Protein AF-U2YTE1-F1 (afdb_monomer_lite)

pLDDT: mean 80.62, std 23.29, range [33.66, 98.5]

Secondary structure (DSSP, 8-state):
--EEEEEEEEEETTEEEEEEEEEE-SSS-EEEEEEE-SSS--B--EETTEEPTTB-SSEEEEEEPTT-EEEEEEEESSPP-SS-EEEEEEE----------------------PPPPP--------------

Organism: NCBI:txid1261545

Foldseek 3Di:
DQKDKDKWWDDDPQKIKIKMKIFGAAQAKKKWWKFFPFPFFKAADDDVNHHDPQDDRGGGIDIAGGRGMDIGIIIGNGDIDNDGMDTPDMDRPPPDPPPPPDPPPPPDPPDPPDPPPPPPPPDDDDDDDDDD

Structure (mmCIF, N/CA/C/O backbone):
data_AF-U2YTE1-F1
#
_entry.id   AF-U2YTE1-F1
#
loop_
_atom_site.group_PDB
_atom_site.id
_atom_site.type_symbol
_atom_site.label_atom_id
_atom_site.label_alt_id
_atom_site.label_comp_id
_atom_site.label_asym_id
_atom_site.label_entity_id
_atom_site.label_seq_id
_atom_site.pdbx_PDB_ins_code
_atom_site.Cartn_x
_atom_site.Cartn_y
_atom_site.Cartn_z
_atom_site.occupancy
_atom_site.B_iso_or_equiv
_atom_site.auth_seq_id
_atom_site.auth_comp_id
_atom_site.auth_asym_id
_atom_site.auth_atom_id
_atom_site.pdbx_PDB_model_num
ATOM 1 N N . MET A 1 1 ? 19.351 5.700 0.426 1.00 61.56 1 MET A N 1
ATOM 2 C CA . MET A 1 1 ? 18.380 4.760 -0.180 1.00 61.56 1 MET A CA 1
ATOM 3 C C . MET A 1 1 ? 17.554 5.545 -1.182 1.00 61.56 1 MET A C 1
ATOM 5 O O . MET A 1 1 ? 17.097 6.615 -0.828 1.00 61.56 1 MET A O 1
ATOM 9 N N . SER A 1 2 ? 17.421 5.078 -2.424 1.00 87.56 2 SER A N 1
ATOM 10 C CA . SER A 1 2 ? 16.745 5.802 -3.518 1.00 87.56 2 SER A CA 1
ATOM 11 C C . SER A 1 2 ? 15.237 5.517 -3.595 1.00 87.56 2 SER A C 1
ATOM 13 O O . SER A 1 2 ? 14.662 5.599 -4.677 1.00 87.56 2 SER A O 1
ATOM 15 N N . ILE A 1 3 ? 14.631 5.065 -2.494 1.00 96.69 3 ILE A N 1
ATOM 16 C CA . ILE A 1 3 ? 13.196 4.789 -2.401 1.00 96.69 3 ILE A CA 1
ATOM 17 C C . ILE A 1 3 ? 12.586 5.815 -1.457 1.00 96.69 3 ILE A C 1
ATOM 19 O O . ILE A 1 3 ? 13.082 5.975 -0.342 1.00 96.69 3 ILE A O 1
ATOM 23 N N . SER A 1 4 ? 11.515 6.466 -1.894 1.00 96.50 4 SER A N 1
ATOM 24 C CA . SER A 1 4 ? 10.691 7.347 -1.065 1.00 96.50 4 SER A CA 1
ATOM 25 C C . SER A 1 4 ? 9.242 6.871 -1.072 1.00 96.50 4 SER A C 1
ATOM 27 O O . SER A 1 4 ? 8.795 6.218 -2.019 1.00 96.50 4 SER A O 1
ATOM 29 N N . ILE A 1 5 ? 8.518 7.166 0.006 1.00 97.81 5 ILE A N 1
ATOM 30 C CA . ILE A 1 5 ? 7.102 6.843 0.157 1.00 97.81 5 ILE A CA 1
ATOM 31 C C . ILE A 1 5 ? 6.341 8.098 0.571 1.00 97.81 5 ILE A C 1
ATOM 33 O O . ILE A 1 5 ? 6.768 8.841 1.448 1.00 97.81 5 ILE A O 1
ATOM 37 N N . GLU A 1 6 ? 5.219 8.326 -0.090 1.00 98.25 6 GLU A N 1
ATOM 38 C CA . GLU A 1 6 ? 4.218 9.318 0.279 1.00 98.25 6 GLU A CA 1
ATOM 39 C C . GLU A 1 6 ? 2.940 8.555 0.604 1.00 98.25 6 GLU A C 1
ATOM 41 O O . GLU A 1 6 ? 2.563 7.660 -0.153 1.00 98.25 6 GLU A O 1
ATOM 46 N N . SER A 1 7 ? 2.291 8.851 1.727 1.00 98.31 7 SER A N 1
ATOM 47 C CA . SER A 1 7 ? 1.121 8.084 2.154 1.00 98.31 7 SER A CA 1
ATOM 48 C C . SER A 1 7 ? 0.096 8.936 2.882 1.00 98.31 7 SER A C 1
ATOM 50 O O . SER A 1 7 ? 0.415 10.000 3.407 1.00 98.31 7 SER A O 1
ATOM 52 N N . ALA A 1 8 ? -1.142 8.455 2.887 1.00 98.25 8 ALA A N 1
ATOM 53 C CA . ALA A 1 8 ? -2.256 9.059 3.592 1.00 98.25 8 ALA A CA 1
ATOM 54 C C . ALA A 1 8 ? -3.215 7.973 4.083 1.00 98.25 8 ALA A C 1
ATOM 56 O O . ALA A 1 8 ? -3.337 6.907 3.471 1.00 98.25 8 ALA A O 1
ATOM 57 N N . ALA A 1 9 ? -3.915 8.273 5.174 1.00 98.31 9 ALA A N 1
ATOM 58 C CA . ALA A 1 9 ? -4.943 7.425 5.754 1.00 98.31 9 ALA A CA 1
ATOM 59 C C . ALA A 1 9 ? -6.251 8.200 5.905 1.00 98.31 9 ALA A C 1
ATOM 61 O O . ALA A 1 9 ? -6.259 9.380 6.253 1.00 98.31 9 ALA A O 1
ATOM 62 N N . THR A 1 10 ? -7.379 7.543 5.659 1.00 98.44 10 THR A N 1
ATOM 63 C CA . THR A 1 10 ? -8.706 8.139 5.843 1.00 98.44 10 THR A CA 1
ATOM 64 C C . THR A 1 10 ? -9.669 7.104 6.404 1.00 98.44 10 THR A C 1
ATOM 66 O O . THR A 1 10 ? -9.799 6.007 5.862 1.00 98.44 10 THR A O 1
ATOM 69 N N . ALA A 1 11 ? -10.365 7.453 7.485 1.00 97.56 11 ALA A N 1
ATOM 70 C CA . ALA A 1 11 ? -11.405 6.603 8.054 1.00 97.56 11 ALA A CA 1
ATOM 71 C C . ALA A 1 11 ? -12.668 6.619 7.177 1.00 97.56 11 ALA A C 1
ATOM 73 O O . ALA A 1 11 ? -13.146 7.680 6.769 1.00 97.56 11 ALA A O 1
ATOM 74 N N . ARG A 1 12 ? -13.237 5.441 6.914 1.00 96.50 12 ARG A N 1
ATOM 75 C CA . ARG A 1 12 ? -14.476 5.257 6.155 1.00 96.50 12 ARG A CA 1
ATOM 76 C C . ARG A 1 12 ? -15.222 4.022 6.655 1.00 96.50 12 ARG A C 1
ATOM 78 O O . ARG A 1 12 ? -14.667 2.934 6.652 1.00 96.50 12 ARG A O 1
ATOM 85 N N . ASP A 1 13 ? -16.478 4.187 7.070 1.00 93.06 13 ASP A N 1
ATOM 86 C CA . ASP A 1 13 ? -17.391 3.084 7.429 1.00 93.06 13 ASP A CA 1
ATOM 87 C C . ASP A 1 13 ? -16.782 2.036 8.390 1.00 93.06 13 ASP A C 1
ATOM 89 O O . ASP A 1 13 ? -16.968 0.832 8.231 1.00 93.06 13 ASP A O 1
ATOM 93 N N . GLY A 1 14 ? -16.024 2.494 9.394 1.00 91.62 14 GLY A N 1
ATOM 94 C CA . GLY A 1 14 ? -15.411 1.620 10.404 1.00 91.62 14 GLY A CA 1
ATOM 95 C C . GLY A 1 14 ? -14.132 0.898 9.960 1.00 91.62 14 GLY A C 1
ATOM 96 O O . GLY A 1 14 ? -13.646 0.032 10.683 1.00 91.62 14 GLY A O 1
ATOM 97 N N . VAL A 1 15 ? -13.569 1.249 8.801 1.00 96.12 15 VAL A N 1
ATOM 98 C CA . VAL A 1 15 ? -12.218 0.852 8.380 1.00 96.12 15 VAL A CA 1
ATOM 99 C C . VAL A 1 15 ? -11.372 2.081 8.068 1.00 96.12 15 VAL A C 1
ATOM 101 O O . VAL A 1 15 ? -11.899 3.157 7.789 1.00 96.12 15 VAL A O 1
ATOM 104 N N . THR A 1 16 ? -10.054 1.922 8.071 1.00 98.19 16 THR A N 1
ATOM 105 C CA . THR A 1 16 ? -9.147 2.937 7.532 1.00 98.19 16 THR A CA 1
ATOM 106 C C . THR A 1 16 ? -8.692 2.515 6.151 1.00 98.19 16 THR A C 1
ATOM 108 O O . THR A 1 16 ? -8.202 1.403 5.970 1.00 98.19 16 THR A O 1
ATOM 111 N N . LEU A 1 17 ? -8.866 3.406 5.179 1.00 98.19 17 LEU A N 1
ATOM 112 C CA . LEU A 1 17 ? -8.304 3.275 3.844 1.00 98.19 17 LEU A CA 1
ATOM 113 C C . LEU A 1 17 ? -6.935 3.944 3.831 1.00 98.19 17 LEU A C 1
ATOM 115 O O . LEU A 1 17 ? -6.814 5.110 4.208 1.00 98.19 17 LEU A O 1
ATOM 119 N N . VAL A 1 18 ? -5.925 3.209 3.386 1.00 98.50 18 VAL A N 1
ATOM 120 C CA . VAL A 1 18 ? -4.557 3.696 3.237 1.00 98.50 18 VAL A CA 1
ATOM 121 C C . VAL A 1 18 ? -4.211 3.742 1.760 1.00 98.50 18 VAL A C 1
ATOM 123 O O . VAL A 1 18 ? -4.429 2.776 1.025 1.00 98.50 18 VAL A O 1
ATOM 126 N N . THR A 1 19 ? -3.645 4.864 1.333 1.00 98.38 19 THR A N 1
ATOM 127 C CA . THR A 1 19 ? -3.065 5.040 0.000 1.00 98.38 19 THR A CA 1
ATOM 128 C C . THR A 1 19 ? -1.597 5.393 0.140 1.00 98.38 19 THR A C 1
ATOM 130 O O . THR A 1 19 ? -1.261 6.267 0.939 1.00 98.38 19 THR A O 1
ATOM 133 N N . ALA A 1 20 ? -0.737 4.760 -0.652 1.00 98.19 20 ALA A N 1
ATOM 134 C CA . ALA A 1 20 ? 0.688 5.054 -0.669 1.00 98.19 20 ALA A CA 1
ATOM 135 C C . ALA A 1 20 ? 1.251 5.074 -2.092 1.00 98.19 20 ALA A C 1
ATOM 137 O O . ALA A 1 20 ? 0.869 4.272 -2.946 1.00 98.19 20 ALA A O 1
ATOM 138 N N . ILE A 1 21 ? 2.191 5.980 -2.332 1.00 98.50 21 ILE A N 1
ATOM 139 C CA . ILE A 1 21 ? 2.941 6.122 -3.575 1.00 98.50 21 ILE A CA 1
ATOM 140 C C . ILE A 1 21 ? 4.415 5.903 -3.255 1.00 98.50 21 ILE A C 1
ATOM 142 O O . ILE A 1 21 ? 5.039 6.708 -2.565 1.00 98.50 21 ILE A O 1
ATOM 146 N N . VAL A 1 22 ? 4.978 4.816 -3.776 1.00 98.19 22 VAL A N 1
ATOM 147 C CA . VAL A 1 22 ? 6.391 4.466 -3.608 1.00 98.19 22 VAL A CA 1
ATOM 148 C C . VAL A 1 22 ? 7.146 4.846 -4.875 1.00 98.19 22 VAL A C 1
ATOM 150 O O . VAL A 1 22 ? 6.817 4.364 -5.961 1.00 98.19 22 VAL A O 1
ATOM 153 N N . ARG A 1 23 ? 8.167 5.695 -4.758 1.00 98.31 23 ARG A N 1
ATOM 154 C CA . ARG A 1 23 ? 8.978 6.176 -5.887 1.00 98.31 23 ARG A CA 1
ATOM 155 C C . ARG A 1 23 ? 10.381 5.586 -5.823 1.00 98.31 23 ARG A C 1
ATOM 157 O O . ARG A 1 23 ? 10.978 5.521 -4.752 1.00 98.31 23 ARG A O 1
ATOM 164 N N . ASN A 1 24 ? 10.909 5.166 -6.972 1.00 97.12 24 ASN A N 1
ATOM 165 C CA . ASN A 1 24 ? 12.281 4.683 -7.108 1.00 97.12 24 ASN A CA 1
ATOM 166 C C . ASN A 1 24 ? 13.114 5.643 -7.958 1.00 97.12 24 ASN A C 1
ATOM 168 O O . ASN A 1 24 ? 12.964 5.716 -9.173 1.00 97.12 24 ASN A O 1
ATOM 172 N N . GLU A 1 25 ? 14.059 6.316 -7.319 1.00 96.31 25 GLU A N 1
ATOM 173 C CA . GLU A 1 25 ? 14.978 7.274 -7.930 1.00 96.31 25 GLU A CA 1
ATOM 174 C C . GLU A 1 25 ? 16.305 6.632 -8.359 1.00 96.31 25 GLU A C 1
ATOM 176 O O . GLU A 1 25 ? 17.299 7.325 -8.558 1.00 96.31 25 GLU A O 1
ATOM 181 N N . SER A 1 26 ? 16.381 5.307 -8.473 1.00 93.88 26 SER A N 1
ATOM 182 C CA . SER A 1 26 ? 17.564 4.642 -9.029 1.00 93.88 26 SER A CA 1
ATOM 183 C C . SER A 1 26 ? 17.358 4.184 -10.466 1.00 93.88 26 SER A C 1
ATOM 185 O O . SER A 1 26 ? 16.234 4.002 -10.934 1.00 93.88 26 SER A O 1
ATOM 187 N N . ASP A 1 27 ? 18.475 3.955 -11.158 1.00 94.19 27 ASP A N 1
ATOM 188 C CA . ASP A 1 27 ? 18.513 3.373 -12.507 1.00 94.19 27 ASP A CA 1
ATOM 189 C C . ASP A 1 27 ? 18.398 1.841 -12.521 1.00 94.19 27 ASP A C 1
ATOM 191 O O . ASP A 1 27 ? 18.550 1.209 -13.567 1.00 94.19 27 ASP A O 1
ATOM 195 N N . ALA A 1 28 ? 18.104 1.238 -11.369 1.00 93.50 28 ALA A N 1
ATOM 196 C CA . ALA A 1 28 ? 17.864 -0.188 -11.214 1.00 93.50 28 ALA A CA 1
ATOM 197 C C . ALA A 1 28 ? 16.481 -0.432 -10.605 1.00 93.50 28 ALA A C 1
ATOM 199 O O . ALA A 1 28 ? 15.978 0.387 -9.832 1.00 93.50 28 ALA A O 1
ATOM 200 N N . ASP A 1 29 ? 15.886 -1.574 -10.933 1.00 95.56 29 ASP A N 1
ATOM 201 C CA . ASP A 1 29 ? 14.690 -2.052 -10.245 1.00 95.56 29 ASP A CA 1
ATOM 202 C C . ASP A 1 29 ? 14.996 -2.252 -8.756 1.00 95.56 29 ASP A C 1
ATOM 204 O O . ASP A 1 29 ? 16.139 -2.515 -8.368 1.00 95.56 29 ASP A O 1
ATOM 208 N N . ARG A 1 30 ? 13.982 -2.113 -7.904 1.00 95.38 30 ARG A N 1
ATOM 209 C CA . ARG A 1 30 ? 14.119 -2.266 -6.452 1.00 95.38 30 ARG A CA 1
ATOM 210 C C . ARG A 1 30 ? 13.002 -3.126 -5.908 1.00 95.38 30 ARG A C 1
ATOM 212 O O . ARG A 1 30 ? 11.835 -2.835 -6.148 1.00 95.38 30 ARG A O 1
ATOM 219 N N . ARG A 1 31 ? 13.362 -4.167 -5.160 1.00 97.00 31 ARG A N 1
ATOM 220 C CA . ARG A 1 31 ? 12.401 -4.931 -4.369 1.00 97.00 31 ARG A CA 1
ATOM 221 C C . ARG A 1 31 ? 12.188 -4.197 -3.054 1.00 97.00 31 ARG A C 1
ATOM 223 O O . ARG A 1 31 ? 13.155 -3.722 -2.458 1.00 97.00 31 ARG A O 1
ATOM 230 N N . VAL A 1 32 ? 10.936 -4.069 -2.646 1.00 96.94 32 VAL A N 1
ATOM 231 C CA . VAL A 1 32 ? 10.537 -3.317 -1.459 1.00 96.94 32 VAL A CA 1
ATOM 232 C C . VAL A 1 32 ? 9.561 -4.134 -0.633 1.00 96.94 32 VAL A C 1
ATOM 234 O O . VAL A 1 32 ? 8.730 -4.861 -1.184 1.00 96.94 32 VAL A O 1
ATOM 237 N N . ARG A 1 33 ? 9.637 -3.948 0.681 1.00 97.88 33 ARG A N 1
ATOM 238 C CA . ARG A 1 33 ? 8.597 -4.338 1.624 1.00 97.88 33 ARG A CA 1
ATOM 239 C C . ARG A 1 33 ? 8.015 -3.094 2.260 1.00 97.88 33 ARG A C 1
ATOM 241 O O . ARG A 1 33 ? 8.754 -2.290 2.827 1.00 97.88 33 ARG A O 1
ATOM 248 N N . ILE A 1 34 ? 6.703 -2.965 2.155 1.00 98.25 34 ILE A N 1
ATOM 249 C CA . ILE A 1 34 ? 5.919 -1.926 2.804 1.00 98.25 34 ILE A CA 1
ATOM 250 C C . ILE A 1 34 ? 5.149 -2.583 3.943 1.00 98.25 34 ILE A C 1
ATOM 252 O O . ILE A 1 34 ? 4.410 -3.537 3.705 1.00 98.25 34 ILE A O 1
ATOM 256 N N . GLU A 1 35 ? 5.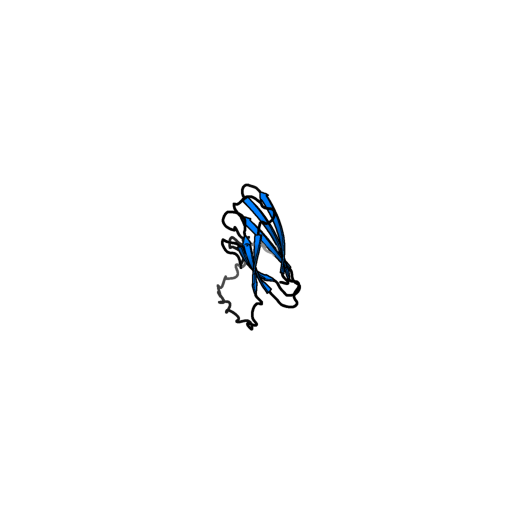343 -2.086 5.159 1.00 98.25 35 GLU A N 1
ATOM 257 C CA . GLU A 1 35 ? 4.632 -2.544 6.355 1.00 98.25 35 GLU A CA 1
ATOM 258 C C . GLU A 1 35 ? 3.565 -1.533 6.749 1.00 98.25 35 GLU A C 1
ATOM 260 O O . GLU A 1 35 ? 3.772 -0.320 6.652 1.00 98.25 35 GLU A O 1
ATOM 265 N N . ASN A 1 36 ? 2.416 -2.054 7.164 1.00 97.94 36 ASN A N 1
ATOM 266 C CA . ASN A 1 36 ? 1.358 -1.274 7.774 1.00 97.94 36 ASN 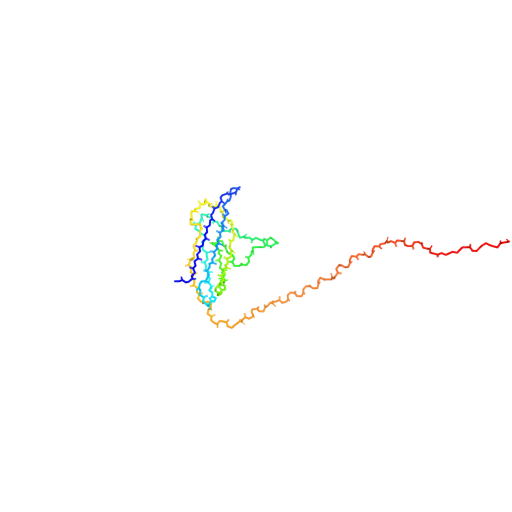A CA 1
ATOM 267 C C . ASN A 1 36 ? 1.702 -0.992 9.244 1.00 97.94 36 ASN A C 1
ATOM 269 O O . ASN A 1 36 ? 2.013 -1.913 9.992 1.00 97.94 36 ASN A O 1
ATOM 273 N N . GLU A 1 37 ? 1.587 0.268 9.657 1.00 98.06 37 GLU A N 1
ATOM 274 C CA . GLU A 1 37 ? 1.818 0.706 11.045 1.00 98.06 37 GLU A CA 1
ATOM 275 C C . GLU A 1 37 ? 0.527 0.821 11.853 1.00 98.06 37 GLU A C 1
ATOM 277 O O . GLU A 1 37 ? 0.554 1.039 13.061 1.00 98.06 37 GLU A O 1
ATOM 282 N N . LEU A 1 38 ? -0.622 0.734 11.183 1.00 97.25 38 LEU A N 1
ATOM 283 C CA . LEU A 1 38 ? -1.915 0.840 11.839 1.00 97.25 38 LEU A CA 1
ATOM 284 C C . LEU A 1 38 ? -2.288 -0.477 12.511 1.00 97.25 38 LEU A C 1
ATOM 286 O O . LEU A 1 38 ? -1.990 -1.553 11.996 1.00 97.25 38 LEU A O 1
ATOM 290 N N . ASP A 1 39 ? -3.038 -0.400 13.604 1.00 94.56 39 ASP A N 1
ATOM 291 C CA . ASP A 1 39 ? -3.503 -1.603 14.283 1.00 94.56 39 ASP A CA 1
ATOM 292 C C . ASP A 1 39 ? -4.365 -2.501 13.375 1.00 94.56 39 ASP A C 1
ATOM 294 O O . ASP A 1 39 ? -5.197 -2.055 12.577 1.00 94.56 39 ASP A O 1
ATOM 298 N N . GLY A 1 40 ? -4.212 -3.810 13.550 1.00 93.06 40 GLY A N 1
ATOM 299 C CA . GLY A 1 40 ? -5.014 -4.819 12.868 1.00 93.06 40 GLY A CA 1
ATOM 300 C C . GLY A 1 40 ? -4.516 -5.205 11.475 1.00 93.06 40 GLY A C 1
ATOM 301 O O . GLY A 1 40 ? -3.578 -4.646 10.919 1.00 93.06 40 GLY A O 1
ATOM 302 N N . VAL A 1 41 ? -5.171 -6.220 10.914 1.00 94.81 41 VAL A N 1
ATOM 303 C CA . VAL A 1 41 ? -4.705 -6.882 9.691 1.00 94.81 41 VAL A CA 1
ATOM 304 C C . VAL A 1 41 ? -4.966 -6.058 8.434 1.00 94.81 41 VAL A C 1
ATOM 306 O O . VAL A 1 41 ? -6.018 -5.417 8.285 1.00 94.81 41 VAL A O 1
ATOM 309 N N . VAL A 1 42 ? -4.034 -6.157 7.491 1.00 97.56 42 VAL A N 1
ATOM 310 C CA . VAL A 1 42 ? -4.179 -5.619 6.143 1.00 97.56 42 VAL A CA 1
ATOM 311 C C . VAL A 1 42 ? -5.256 -6.390 5.385 1.00 97.56 42 VAL A C 1
ATOM 313 O O . VAL A 1 42 ? -5.315 -7.620 5.357 1.00 97.56 42 VAL A O 1
ATOM 316 N N . ARG A 1 43 ? -6.143 -5.634 4.744 1.00 96.88 43 ARG A N 1
ATOM 317 C CA . ARG A 1 43 ? -7.183 -6.117 3.841 1.00 96.88 43 ARG A CA 1
ATOM 318 C C . ARG A 1 43 ? -6.805 -5.658 2.437 1.00 96.88 43 ARG A C 1
ATOM 320 O O . ARG A 1 43 ? -7.081 -4.508 2.080 1.00 96.88 43 ARG A O 1
ATOM 327 N N . PRO A 1 44 ? -6.174 -6.534 1.645 1.00 96.25 44 PRO A N 1
ATOM 328 C CA . PRO A 1 44 ? -5.676 -6.155 0.338 1.00 96.25 44 PRO A CA 1
ATOM 329 C C . PRO A 1 44 ? -6.811 -5.916 -0.661 1.00 96.25 44 PRO A C 1
ATOM 331 O O . PRO A 1 44 ? -7.928 -6.432 -0.478 1.00 96.25 44 PRO A O 1
ATOM 334 N N . PRO A 1 45 ? -6.528 -5.167 -1.740 1.00 94.69 45 PRO A N 1
ATOM 335 C CA . PRO A 1 45 ? -7.443 -5.055 -2.860 1.00 94.69 45 PRO A CA 1
ATOM 336 C C . PRO A 1 45 ? -7.699 -6.447 -3.440 1.00 94.69 45 PRO A C 1
ATOM 338 O O . PRO A 1 45 ? -6.818 -7.312 -3.449 1.00 94.69 45 PRO A O 1
ATOM 341 N N . ARG A 1 46 ? -8.932 -6.672 -3.896 1.00 95.06 46 ARG A N 1
ATOM 342 C CA . ARG A 1 46 ? -9.359 -7.957 -4.447 1.00 95.06 46 ARG A CA 1
ATOM 343 C C . ARG A 1 46 ? -9.718 -7.821 -5.913 1.00 95.06 46 ARG A C 1
ATOM 345 O O . ARG A 1 46 ? -10.446 -6.904 -6.283 1.00 95.06 46 ARG A O 1
ATOM 352 N N . LEU A 1 47 ? -9.252 -8.773 -6.707 1.00 87.38 47 LEU A N 1
ATOM 353 C CA . LEU A 1 47 ? -9.661 -8.974 -8.088 1.00 87.38 47 LEU A CA 1
ATOM 354 C C . LEU A 1 47 ? -10.402 -10.309 -8.147 1.00 87.38 47 LEU A C 1
ATOM 356 O O . LEU A 1 47 ? -9.856 -11.334 -7.745 1.00 87.38 47 LEU A O 1
ATOM 360 N N . ASP A 1 48 ? -11.674 -10.277 -8.545 1.00 91.06 48 ASP A N 1
ATOM 361 C CA . ASP A 1 48 ? -12.558 -11.453 -8.563 1.00 91.06 48 ASP A CA 1
ATOM 362 C C . ASP A 1 48 ? -12.613 -12.205 -7.214 1.00 91.06 48 ASP A C 1
ATOM 364 O O . ASP A 1 48 ? -12.661 -13.431 -7.144 1.00 91.06 48 ASP A O 1
ATOM 368 N N . GLY A 1 49 ? -12.575 -11.450 -6.109 1.00 91.75 49 GLY A N 1
ATOM 369 C CA . GLY A 1 49 ? -12.611 -11.979 -4.740 1.00 91.75 49 GLY A CA 1
ATOM 370 C C . GLY A 1 49 ? -11.267 -12.483 -4.200 1.00 91.75 49 GLY A C 1
ATOM 371 O O . GLY A 1 49 ? -11.148 -12.706 -2.994 1.00 91.75 49 GLY A O 1
ATOM 372 N N . VAL A 1 50 ? -10.240 -12.595 -5.045 1.00 91.06 50 VAL A N 1
ATOM 373 C CA . VAL A 1 50 ? -8.892 -13.031 -4.662 1.00 91.06 50 VAL A CA 1
ATOM 374 C C . VAL A 1 50 ? -8.039 -11.818 -4.309 1.00 91.06 50 VAL A C 1
ATOM 376 O O . VAL A 1 50 ? -8.086 -10.803 -5.003 1.00 91.06 50 VAL A O 1
ATOM 379 N N . ALA A 1 51 ? -7.272 -11.901 -3.219 1.00 91.62 51 ALA A N 1
ATOM 380 C CA . ALA A 1 51 ? -6.307 -10.862 -2.867 1.00 91.62 51 ALA A CA 1
ATOM 381 C C . ALA A 1 51 ? -5.303 -10.664 -4.011 1.00 91.62 51 ALA A C 1
ATOM 383 O O . ALA A 1 51 ? -4.802 -11.640 -4.566 1.00 91.62 51 ALA A O 1
ATOM 384 N N . ALA A 1 52 ? -5.022 -9.409 -4.358 1.00 92.75 52 ALA A N 1
ATOM 385 C CA . ALA A 1 52 ? -3.998 -9.099 -5.345 1.00 92.75 52 ALA A CA 1
ATOM 386 C C . ALA A 1 52 ? -2.629 -9.665 -4.921 1.00 92.75 52 ALA A C 1
ATOM 388 O O . ALA A 1 52 ? -2.334 -9.790 -3.730 1.00 92.75 52 ALA A O 1
ATOM 389 N N . ASP A 1 53 ? -1.784 -9.979 -5.903 1.00 94.38 53 ASP A N 1
ATOM 390 C CA . ASP A 1 53 ? -0.443 -10.508 -5.654 1.00 94.38 53 ASP A CA 1
ATOM 391 C C . ASP A 1 53 ? 0.423 -9.523 -4.848 1.00 94.38 53 ASP A C 1
ATOM 393 O O . ASP A 1 53 ? 0.309 -8.303 -4.987 1.00 94.38 53 ASP A O 1
ATOM 397 N N . GLY A 1 54 ? 1.328 -10.072 -4.034 1.00 96.38 54 GLY A N 1
ATOM 398 C CA . GLY A 1 54 ? 2.284 -9.302 -3.233 1.00 96.38 54 GLY A CA 1
ATOM 399 C C . GLY A 1 54 ? 1.766 -8.866 -1.864 1.00 96.38 54 GLY A C 1
ATOM 400 O O . GLY A 1 54 ? 2.525 -8.286 -1.101 1.00 96.38 54 GLY A O 1
ATOM 401 N N . TRP A 1 55 ? 0.512 -9.153 -1.520 1.00 97.62 55 TRP A N 1
ATOM 402 C CA . TRP A 1 55 ? -0.053 -8.798 -0.220 1.00 97.62 55 TRP A CA 1
ATOM 403 C C . TRP A 1 55 ? -0.022 -9.954 0.779 1.00 97.62 55 TRP A C 1
ATOM 405 O O . TRP A 1 55 ? -0.298 -11.103 0.431 1.00 97.62 55 TRP A O 1
ATOM 415 N N . ASP A 1 56 ? 0.225 -9.622 2.040 1.00 95.81 56 ASP A N 1
ATOM 416 C CA . ASP A 1 56 ? 0.009 -10.491 3.195 1.00 95.81 56 ASP A CA 1
ATOM 417 C C . ASP A 1 56 ? -0.746 -9.727 4.299 1.00 95.81 56 ASP A C 1
ATOM 419 O O . ASP A 1 56 ? -1.336 -8.673 4.051 1.00 95.81 56 ASP A O 1
ATOM 423 N N . VAL A 1 57 ? -0.799 -10.294 5.506 1.00 96.12 57 VAL A N 1
ATOM 424 C CA . VAL A 1 57 ? -1.546 -9.721 6.636 1.00 96.12 57 VAL A CA 1
ATOM 425 C C . VAL A 1 57 ? -0.909 -8.460 7.219 1.00 96.12 57 VAL A C 1
ATOM 427 O O . VAL A 1 57 ? -1.623 -7.685 7.855 1.00 96.12 57 VAL A O 1
ATOM 430 N N . ASP A 1 58 ? 0.381 -8.232 6.968 1.00 96.81 58 ASP A N 1
ATOM 431 C CA . ASP A 1 58 ? 1.159 -7.137 7.554 1.00 96.81 58 ASP A CA 1
ATOM 432 C C . ASP A 1 58 ? 1.468 -6.032 6.529 1.00 96.81 58 ASP A C 1
ATOM 434 O O . ASP A 1 58 ? 1.868 -4.927 6.899 1.00 96.81 58 ASP A O 1
ATOM 438 N N . GLY A 1 59 ? 1.290 -6.293 5.229 1.00 97.44 59 GLY A N 1
ATOM 439 C CA . GLY A 1 59 ? 1.577 -5.298 4.202 1.00 97.44 59 GLY A CA 1
ATOM 440 C C . GLY A 1 59 ? 1.741 -5.843 2.791 1.00 97.44 59 GLY A C 1
ATOM 441 O O . GLY A 1 59 ? 1.077 -6.794 2.374 1.00 9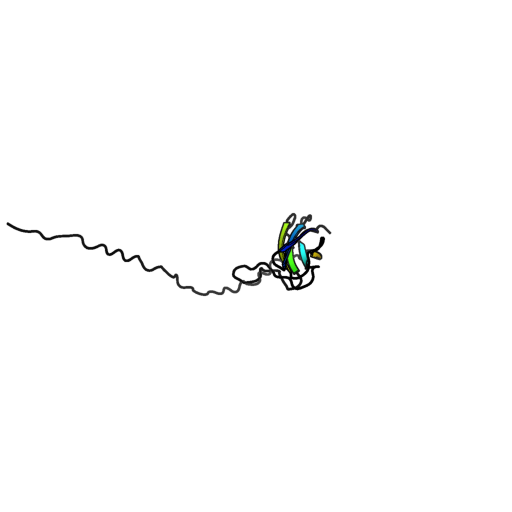7.44 59 GLY A O 1
ATOM 442 N N . PHE A 1 60 ? 2.616 -5.180 2.038 1.00 98.38 60 PHE A N 1
ATOM 443 C CA . PHE A 1 60 ? 2.864 -5.450 0.627 1.00 98.38 60 PHE A CA 1
ATOM 444 C C . PHE A 1 60 ? 4.348 -5.680 0.352 1.00 98.38 60 PHE A C 1
ATOM 446 O O . PHE A 1 60 ? 5.215 -4.954 0.834 1.00 98.38 60 PHE A O 1
ATOM 453 N N . GLU A 1 61 ? 4.647 -6.648 -0.501 1.00 98.06 61 GLU A N 1
ATOM 454 C CA . GLU A 1 61 ? 5.963 -6.882 -1.065 1.00 98.06 61 GLU A CA 1
ATOM 455 C C . GLU A 1 61 ? 5.907 -6.894 -2.597 1.00 98.06 61 GLU A C 1
ATOM 457 O O . GLU A 1 61 ? 5.072 -7.558 -3.213 1.00 98.06 61 GLU A O 1
ATOM 462 N N . GLY A 1 62 ? 6.831 -6.177 -3.236 1.00 96.69 62 GLY A N 1
ATOM 463 C CA . GLY A 1 62 ? 6.865 -6.103 -4.691 1.00 96.69 62 GLY A CA 1
ATOM 464 C C . GLY A 1 62 ? 8.106 -5.424 -5.242 1.00 96.69 62 GLY A C 1
ATOM 465 O O . GLY A 1 62 ? 9.082 -5.182 -4.533 1.00 96.69 62 GLY A O 1
ATOM 466 N N . VAL A 1 63 ? 8.075 -5.135 -6.543 1.00 97.25 63 VAL A N 1
ATOM 467 C CA . VAL A 1 63 ? 9.178 -4.490 -7.261 1.00 97.25 63 VAL A CA 1
ATOM 468 C C . VAL A 1 63 ? 8.723 -3.143 -7.804 1.00 97.25 63 VAL A C 1
ATOM 470 O O . VAL A 1 63 ? 7.724 -3.057 -8.513 1.00 97.25 63 VAL A O 1
ATOM 473 N N . VAL A 1 64 ? 9.497 -2.102 -7.514 1.00 97.19 64 VAL A N 1
ATOM 474 C CA . VAL A 1 64 ? 9.376 -0.785 -8.139 1.00 97.19 64 VAL A CA 1
ATOM 475 C C . VAL A 1 64 ? 10.419 -0.702 -9.247 1.00 97.19 64 VAL A C 1
ATOM 477 O O . VAL A 1 64 ? 11.624 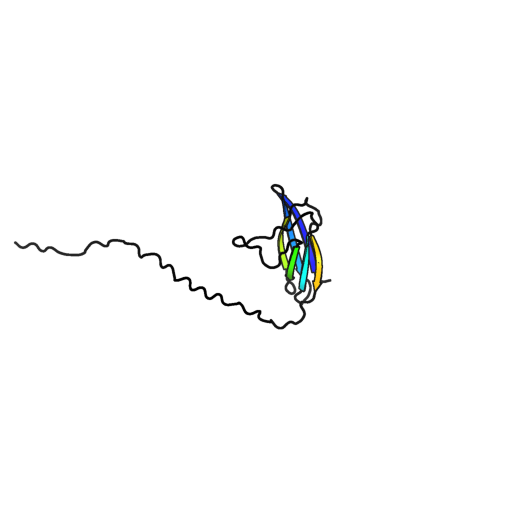-0.787 -8.990 1.00 97.19 64 VAL A O 1
ATOM 480 N N . ALA A 1 65 ? 9.961 -0.557 -10.489 1.00 96.62 65 ALA A N 1
ATOM 481 C CA . ALA A 1 65 ? 10.843 -0.456 -11.649 1.00 96.62 65 ALA A CA 1
ATOM 482 C C . ALA A 1 65 ? 11.831 0.717 -11.514 1.00 96.62 65 ALA A C 1
ATOM 484 O O . ALA A 1 65 ? 11.567 1.685 -10.790 1.00 96.62 65 ALA A O 1
ATOM 485 N N . LYS A 1 66 ? 12.968 0.649 -12.216 1.00 96.25 66 LYS A N 1
ATOM 486 C CA . LYS A 1 66 ? 13.915 1.771 -12.317 1.00 96.25 66 LYS A CA 1
ATOM 487 C C . LYS A 1 66 ? 13.200 3.060 -12.726 1.00 96.25 66 LYS A C 1
ATOM 489 O O . LYS A 1 66 ? 12.368 3.036 -13.635 1.00 96.25 66 LYS A O 1
ATOM 494 N N . ARG A 1 67 ? 13.526 4.178 -12.070 1.00 96.62 67 ARG A N 1
ATOM 495 C CA . ARG A 1 67 ? 12.877 5.488 -12.300 1.00 96.62 67 ARG A CA 1
ATOM 496 C C . ARG A 1 67 ? 11.338 5.425 -12.268 1.00 96.62 67 ARG A C 1
ATOM 498 O O . ARG A 1 67 ? 10.670 6.243 -12.891 1.00 96.62 67 ARG A O 1
ATOM 505 N N . GLY A 1 68 ? 10.786 4.417 -11.593 1.00 97.06 68 GLY A N 1
ATOM 506 C CA . GLY A 1 68 ? 9.375 4.068 -11.617 1.00 97.06 68 GLY A CA 1
ATOM 507 C C . GLY A 1 68 ? 8.640 4.486 -10.352 1.00 97.06 68 GLY A C 1
ATOM 508 O O . GLY A 1 68 ? 9.217 4.973 -9.377 1.00 97.06 68 GLY A O 1
ATOM 509 N N . THR A 1 69 ? 7.330 4.278 -10.375 1.00 97.94 69 THR A N 1
ATOM 510 C CA . THR A 1 69 ? 6.436 4.526 -9.245 1.00 97.94 69 THR A CA 1
ATOM 511 C C . THR A 1 69 ? 5.477 3.354 -9.100 1.00 97.94 69 THR A C 1
ATOM 513 O O . THR A 1 69 ? 5.032 2.790 -10.100 1.00 97.94 69 THR A O 1
ATOM 516 N N . LEU A 1 70 ? 5.168 2.991 -7.859 1.00 97.56 70 LEU A N 1
ATOM 517 C CA . LEU A 1 70 ? 4.192 1.970 -7.508 1.00 97.56 70 LEU A CA 1
ATOM 518 C C . LEU A 1 70 ? 3.128 2.587 -6.600 1.00 97.56 70 LEU A C 1
ATOM 520 O O . LEU A 1 70 ? 3.456 3.136 -5.549 1.00 97.56 70 LEU A O 1
ATOM 524 N N . ALA A 1 71 ? 1.867 2.490 -7.012 1.00 97.88 71 ALA A N 1
ATOM 525 C CA . ALA A 1 71 ? 0.728 2.909 -6.207 1.00 97.88 71 ALA A CA 1
ATOM 526 C C . ALA A 1 71 ? 0.157 1.713 -5.441 1.00 97.88 71 ALA A C 1
ATOM 528 O O . ALA A 1 71 ? -0.059 0.646 -6.017 1.00 97.88 71 ALA A O 1
ATOM 529 N N . LEU A 1 72 ? -0.103 1.912 -4.153 1.00 97.88 72 LEU A N 1
ATOM 530 C CA . LEU A 1 72 ? -0.684 0.930 -3.250 1.00 97.88 72 LEU A CA 1
ATOM 531 C C . LEU A 1 72 ? -1.948 1.511 -2.619 1.00 97.88 72 LEU A C 1
ATOM 533 O O . LEU A 1 72 ? -1.987 2.681 -2.238 1.00 97.88 72 LEU A O 1
ATOM 537 N N . GLY A 1 73 ? -2.972 0.674 -2.492 1.00 97.75 73 GLY A N 1
ATOM 538 C CA . GLY A 1 73 ? -4.211 1.005 -1.803 1.00 97.75 73 GLY A CA 1
ATOM 539 C C . GLY A 1 73 ? -4.721 -0.220 -1.064 1.00 97.75 73 GLY A C 1
ATOM 540 O O . GLY A 1 73 ? -4.823 -1.289 -1.663 1.00 97.75 73 GLY A O 1
ATOM 541 N N . TYR A 1 74 ? -5.010 -0.078 0.224 1.00 97.88 74 TYR A N 1
ATOM 542 C CA . TYR A 1 74 ? -5.508 -1.166 1.065 1.00 97.88 74 TYR A CA 1
ATOM 543 C C . TYR A 1 74 ? -6.360 -0.628 2.212 1.00 97.88 74 TYR A C 1
ATOM 545 O O . TYR A 1 74 ? -6.440 0.580 2.429 1.00 97.88 74 TYR A O 1
ATOM 553 N N . ALA A 1 75 ? -7.018 -1.530 2.938 1.00 97.69 75 ALA A N 1
ATOM 554 C CA . ALA A 1 75 ? -7.756 -1.180 4.144 1.00 97.69 75 ALA A CA 1
ATOM 555 C C . ALA A 1 75 ? -7.193 -1.902 5.373 1.00 97.69 75 ALA A C 1
ATOM 557 O O . ALA A 1 75 ? -6.671 -3.007 5.254 1.00 97.69 75 ALA A O 1
ATOM 558 N N . CYS A 1 76 ? -7.350 -1.330 6.561 1.00 96.50 76 CYS A N 1
ATOM 559 C CA . CYS A 1 76 ? -7.050 -1.983 7.840 1.00 96.50 76 CYS A CA 1
ATOM 560 C C . CYS A 1 76 ? -8.113 -1.621 8.892 1.00 96.50 76 CYS A C 1
ATOM 562 O O . CYS A 1 76 ? -9.010 -0.812 8.643 1.00 96.50 76 CYS A O 1
ATOM 564 N N . GLY A 1 77 ? -8.083 -2.295 10.045 1.00 93.44 77 GLY A N 1
ATOM 565 C CA . GLY A 1 77 ? -9.028 -2.041 11.143 1.00 93.44 77 GLY A CA 1
ATOM 566 C C . GLY A 1 77 ? -8.654 -0.868 12.054 1.00 93.44 77 GLY A C 1
ATOM 567 O O . GLY A 1 77 ? -9.536 -0.314 12.700 1.00 93.44 77 GLY A O 1
ATOM 568 N N . GLY A 1 78 ? -7.374 -0.508 12.116 1.00 94.12 78 GLY A N 1
ATOM 569 C CA . GLY A 1 78 ? -6.847 0.509 13.022 1.00 94.12 78 GLY A CA 1
ATOM 570 C C . GLY A 1 78 ? -7.285 1.923 12.672 1.00 94.12 78 GLY A C 1
ATOM 571 O O . GLY A 1 78 ? -7.723 2.199 11.553 1.00 94.12 78 GLY A O 1
ATOM 572 N N . ALA A 1 79 ? -7.159 2.828 13.641 1.00 96.06 79 ALA A N 1
ATOM 573 C CA . ALA A 1 79 ? -7.430 4.248 13.447 1.00 96.06 79 ALA A CA 1
ATOM 574 C C . ALA A 1 79 ? -6.435 4.873 12.445 1.00 96.06 79 ALA A C 1
ATOM 576 O O . ALA A 1 79 ? -5.292 4.423 12.366 1.00 96.06 79 ALA A O 1
ATOM 577 N N . PRO A 1 80 ? -6.832 5.904 11.677 1.00 96.81 80 PRO A N 1
ATOM 578 C CA . PRO A 1 80 ? -5.922 6.576 10.755 1.00 96.81 80 PRO A CA 1
ATOM 579 C C . PRO A 1 80 ? -4.785 7.292 11.500 1.00 96.81 80 PRO A C 1
ATOM 581 O O . PRO A 1 80 ? -4.998 7.886 12.556 1.00 96.81 80 PRO A O 1
ATOM 584 N N . SER A 1 81 ? -3.593 7.278 10.902 1.00 97.00 81 SER A N 1
ATOM 585 C CA . SER A 1 81 ? -2.386 7.976 11.368 1.00 97.00 81 SER A CA 1
ATOM 586 C C . SER A 1 81 ? -1.799 8.826 10.240 1.00 97.00 81 SER A C 1
ATOM 588 O O . SER A 1 81 ? -2.083 8.582 9.066 1.00 97.00 81 SER A O 1
ATOM 590 N N . ALA A 1 82 ? -0.963 9.807 10.590 1.00 96.31 82 ALA A N 1
ATOM 591 C CA . ALA A 1 82 ? -0.189 10.591 9.624 1.00 96.31 82 ALA A CA 1
ATOM 592 C C . ALA A 1 82 ? 0.852 9.735 8.878 1.00 96.31 82 ALA A C 1
ATOM 594 O O . ALA A 1 82 ? 1.149 10.001 7.717 1.00 96.31 82 ALA A O 1
ATOM 595 N N . GLU A 1 83 ? 1.356 8.683 9.528 1.00 96.69 83 GLU A N 1
ATOM 596 C CA . GLU A 1 83 ? 2.312 7.725 8.965 1.00 96.69 83 GLU A CA 1
ATOM 597 C C . GLU A 1 83 ? 1.719 6.309 9.040 1.00 96.69 83 GLU A C 1
ATOM 599 O O . GLU A 1 83 ? 2.048 5.534 9.935 1.00 96.69 83 GLU A O 1
ATOM 604 N N . PRO A 1 84 ? 0.770 5.959 8.155 1.00 97.62 84 PRO A N 1
ATOM 605 C CA . PRO A 1 84 ? 0.058 4.682 8.226 1.00 97.62 84 PRO A CA 1
ATOM 606 C C . PRO A 1 84 ? 0.876 3.479 7.749 1.00 97.62 84 PRO A C 1
ATOM 608 O O . PRO A 1 84 ? 0.483 2.335 7.974 1.00 97.62 84 PRO A O 1
ATOM 611 N N . CYS A 1 85 ? 1.985 3.718 7.053 1.00 98.12 85 CYS A N 1
ATOM 612 C CA . CYS A 1 85 ? 2.856 2.675 6.536 1.00 98.12 85 CYS A CA 1
ATOM 613 C C . CYS A 1 85 ? 4.280 3.184 6.343 1.00 98.12 85 CYS A C 1
ATOM 615 O O . CYS A 1 85 ? 4.496 4.379 6.125 1.00 98.12 85 CYS A O 1
ATOM 617 N N . AR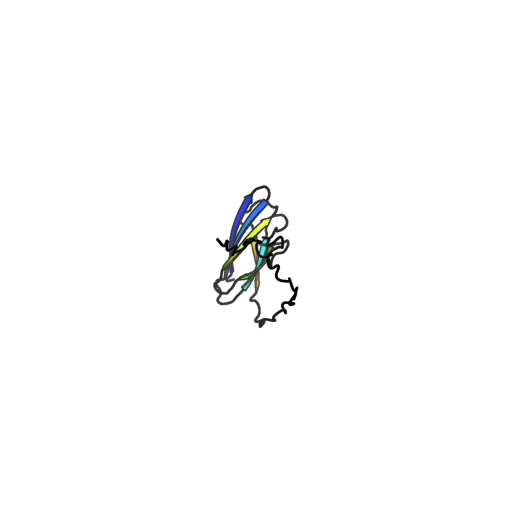G A 1 86 ? 5.243 2.261 6.318 1.00 97.81 86 ARG A N 1
ATOM 618 C CA . ARG A 1 86 ? 6.656 2.569 6.065 1.00 97.81 86 ARG A CA 1
ATOM 619 C C . ARG A 1 86 ? 7.297 1.584 5.098 1.00 97.81 86 ARG A C 1
ATOM 621 O O . ARG A 1 86 ? 6.837 0.459 4.922 1.00 97.81 86 ARG A O 1
ATOM 628 N N . VAL A 1 87 ? 8.429 1.985 4.524 1.00 97.56 87 VAL A N 1
ATOM 629 C CA . VAL A 1 87 ? 9.329 1.064 3.820 1.00 97.56 87 VAL A CA 1
ATOM 630 C C . VAL A 1 87 ? 10.155 0.310 4.865 1.00 97.56 87 VAL A C 1
ATOM 632 O O . VAL A 1 87 ? 11.057 0.887 5.464 1.00 97.56 87 VAL A O 1
ATOM 635 N N . ALA A 1 88 ? 9.857 -0.969 5.085 1.00 96.25 88 ALA A N 1
ATOM 636 C CA . ALA A 1 88 ? 10.543 -1.791 6.083 1.00 96.25 88 ALA A CA 1
ATOM 637 C C . ALA A 1 88 ? 11.918 -2.270 5.598 1.00 96.25 88 ALA A C 1
ATOM 639 O O . ALA A 1 88 ? 12.895 -2.249 6.343 1.00 96.25 88 ALA A O 1
ATOM 640 N N . TRP A 1 89 ? 12.021 -2.661 4.324 1.00 94.25 89 TRP A N 1
ATOM 641 C CA . TRP A 1 89 ? 13.308 -2.958 3.698 1.00 94.25 89 TRP A CA 1
ATOM 642 C C . TRP A 1 89 ? 13.293 -2.712 2.190 1.00 94.25 89 TRP A C 1
ATOM 644 O O . TRP A 1 89 ? 12.247 -2.681 1.536 1.00 94.25 89 TRP A O 1
ATOM 654 N N . THR A 1 90 ? 14.497 -2.548 1.636 1.00 92.81 90 THR A N 1
ATOM 655 C CA . THR A 1 90 ? 14.728 -2.467 0.191 1.00 92.81 90 THR A CA 1
ATOM 656 C C . THR A 1 90 ? 15.908 -3.349 -0.193 1.00 92.81 90 THR A C 1
ATOM 658 O O . THR A 1 90 ? 16.931 -3.347 0.489 1.00 92.81 90 THR A O 1
ATOM 661 N N . GLU A 1 91 ? 15.780 -4.083 -1.292 1.00 88.31 91 GLU A N 1
ATOM 662 C CA . GLU A 1 91 ? 16.853 -4.903 -1.847 1.00 88.31 91 GLU A CA 1
ATOM 663 C C . GLU A 1 91 ? 17.004 -4.591 -3.338 1.00 88.31 91 GLU A C 1
ATOM 665 O O . GLU A 1 91 ? 16.034 -4.297 -4.046 1.00 88.31 91 GLU A O 1
ATOM 670 N N . ASN A 1 92 ? 18.236 -4.644 -3.848 1.00 79.94 92 ASN A N 1
ATOM 671 C CA . ASN A 1 92 ? 18.411 -4.799 -5.286 1.00 79.94 92 ASN A CA 1
ATOM 672 C C . ASN A 1 92 ? 17.872 -6.195 -5.615 1.00 79.94 92 ASN A C 1
ATOM 674 O O . ASN A 1 92 ? 18.393 -7.146 -5.032 1.00 79.94 92 ASN A O 1
ATOM 678 N N . PRO A 1 93 ? 16.851 -6.361 -6.474 1.00 68.12 93 PRO A N 1
ATOM 679 C CA . PRO A 1 93 ? 16.493 -7.687 -6.928 1.00 68.12 93 PRO A CA 1
ATOM 680 C C . PRO A 1 93 ? 17.753 -8.212 -7.609 1.00 68.12 93 PRO A C 1
ATOM 682 O O . PRO A 1 93 ? 18.106 -7.751 -8.695 1.00 68.12 93 PRO A O 1
ATOM 685 N N . GLY A 1 94 ? 18.508 -9.081 -6.924 1.00 55.34 94 GLY A N 1
ATOM 686 C CA . GLY A 1 94 ? 19.769 -9.604 -7.437 1.00 55.34 94 GLY A CA 1
ATOM 687 C C . GLY A 1 94 ? 19.561 -10.061 -8.875 1.00 55.34 94 GLY A C 1
ATOM 688 O O . GLY A 1 94 ? 18.439 -10.409 -9.237 1.00 55.34 94 GLY A O 1
ATOM 689 N N . ARG A 1 95 ? 20.605 -10.021 -9.716 1.00 48.72 95 ARG A N 1
ATOM 690 C CA . ARG A 1 95 ? 20.543 -10.381 -11.145 1.00 48.72 95 ARG A CA 1
ATOM 691 C C . ARG A 1 95 ? 20.121 -11.843 -11.340 1.00 48.72 95 ARG A C 1
ATOM 693 O O . ARG A 1 95 ? 20.897 -12.690 -11.771 1.00 48.72 95 ARG A O 1
ATOM 700 N N . VAL A 1 96 ? 18.875 -12.162 -11.052 1.00 42.59 96 VAL A N 1
ATOM 701 C CA . VAL A 1 96 ? 18.252 -13.435 -11.308 1.00 42.59 96 VAL A CA 1
ATOM 702 C C . VAL A 1 96 ? 17.692 -13.261 -12.703 1.00 42.59 96 VAL A C 1
ATOM 704 O O . VAL A 1 96 ? 16.605 -12.721 -12.900 1.00 42.59 96 VAL A O 1
ATOM 707 N N . ARG A 1 97 ? 18.482 -13.690 -13.701 1.00 39.94 97 ARG A N 1
ATOM 708 C CA . ARG A 1 97 ? 17.943 -14.045 -15.020 1.00 39.94 97 ARG A CA 1
ATOM 709 C C . ARG A 1 97 ? 16.633 -14.760 -14.763 1.00 39.94 97 ARG A C 1
ATOM 711 O O . ARG A 1 97 ? 16.659 -15.726 -14.002 1.00 39.94 97 ARG A O 1
ATOM 718 N N . ALA A 1 98 ? 15.549 -14.263 -15.357 1.00 40.19 98 ALA A N 1
ATOM 719 C CA . ALA A 1 98 ? 14.207 -14.797 -15.216 1.00 40.19 98 ALA A CA 1
ATOM 720 C C . ALA A 1 98 ? 14.252 -16.325 -15.097 1.00 40.19 98 ALA A C 1
ATOM 722 O O . ALA A 1 98 ? 14.319 -17.044 -16.096 1.00 40.19 98 ALA A O 1
ATOM 723 N N . ARG A 1 99 ? 14.212 -16.845 -13.865 1.00 37.44 99 ARG A N 1
ATOM 724 C CA . ARG A 1 99 ? 13.733 -18.198 -13.664 1.00 37.44 99 ARG A CA 1
ATOM 725 C C . ARG A 1 99 ? 12.259 -18.037 -13.924 1.00 37.44 99 ARG A C 1
ATOM 727 O O . ARG A 1 99 ? 11.506 -17.624 -13.050 1.00 37.44 99 ARG A O 1
ATOM 734 N N . ARG A 1 100 ? 11.900 -18.257 -15.188 1.00 41.72 100 ARG A N 1
ATOM 735 C CA . ARG A 1 100 ? 10.547 -18.506 -15.647 1.00 41.72 100 ARG A CA 1
ATOM 736 C C . ARG A 1 100 ? 10.029 -19.615 -14.740 1.00 41.72 100 ARG A C 1
ATOM 738 O O . ARG A 1 100 ? 10.238 -20.788 -15.027 1.00 41.72 100 ARG A O 1
ATOM 745 N N . ARG A 1 101 ? 9.443 -19.248 -13.595 1.00 43.50 101 ARG A N 1
ATOM 746 C CA . ARG A 1 101 ? 8.605 -20.157 -12.830 1.00 43.50 101 ARG A CA 1
ATOM 747 C C . ARG A 1 101 ? 7.507 -20.494 -13.812 1.00 43.50 101 ARG A C 1
ATOM 749 O O . ARG A 1 101 ? 6.762 -19.623 -14.260 1.00 43.50 101 ARG A O 1
ATOM 756 N N . SER A 1 102 ? 7.594 -21.718 -14.307 1.00 40.47 102 SER A N 1
ATOM 757 C CA . SER A 1 102 ? 6.705 -22.283 -15.293 1.00 40.47 102 SER A CA 1
ATOM 758 C C . SER A 1 102 ? 5.287 -21.920 -14.888 1.00 40.47 102 SER A C 1
ATOM 760 O O . SER A 1 102 ? 4.819 -22.350 -13.841 1.00 40.47 102 SER A O 1
ATOM 762 N N . ARG A 1 103 ? 4.618 -21.096 -15.704 1.00 39.19 103 ARG A N 1
ATOM 763 C CA . ARG A 1 103 ? 3.159 -21.052 -15.705 1.00 39.19 103 ARG A CA 1
ATOM 764 C C . ARG A 1 103 ? 2.742 -22.496 -15.927 1.00 39.19 103 ARG A C 1
ATOM 766 O O . ARG A 1 103 ? 2.921 -23.001 -17.038 1.00 39.19 103 ARG A O 1
ATOM 773 N N . THR A 1 104 ? 2.266 -23.178 -14.892 1.00 33.88 104 THR A N 1
ATOM 774 C CA . THR A 1 104 ? 1.509 -24.403 -15.102 1.00 33.88 104 THR A CA 1
ATOM 775 C C . THR A 1 104 ? 0.362 -23.988 -16.009 1.00 33.88 104 THR A C 1
ATOM 777 O O . THR A 1 104 ? -0.486 -23.182 -15.630 1.00 33.88 104 THR A O 1
ATOM 780 N N . ARG A 1 105 ? 0.413 -24.428 -17.271 1.00 42.91 105 ARG A N 1
ATOM 781 C CA . ARG A 1 105 ? -0.739 -24.353 -18.160 1.00 42.91 105 ARG A CA 1
ATOM 782 C C . ARG A 1 105 ? -1.795 -25.234 -17.515 1.00 42.91 105 ARG A C 1
ATOM 784 O O . ARG A 1 105 ? -1.785 -26.442 -17.717 1.00 42.91 105 ARG A O 1
ATOM 791 N N . CYS A 1 106 ? -2.705 -24.633 -16.765 1.0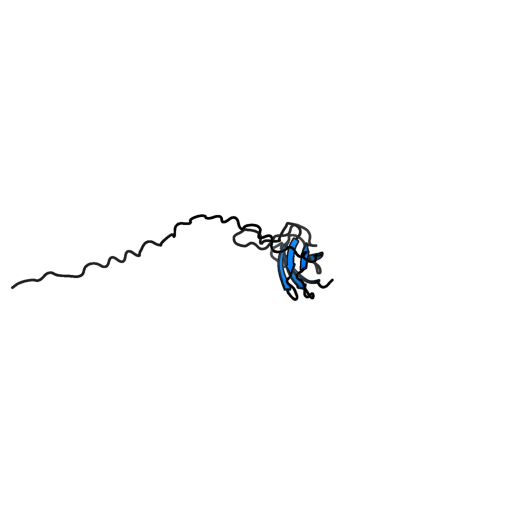0 33.66 106 CYS A N 1
ATOM 792 C CA . CYS A 1 106 ? -4.023 -25.211 -16.609 1.00 33.66 106 CYS A CA 1
ATOM 793 C C . CYS A 1 106 ? -4.697 -25.066 -17.977 1.00 33.66 106 CYS A C 1
ATOM 795 O O . CYS A 1 106 ? -5.271 -24.030 -18.303 1.00 33.66 106 CYS A O 1
ATOM 797 N N . ALA A 1 107 ? -4.511 -26.068 -18.836 1.00 55.91 107 ALA A N 1
ATOM 798 C CA . ALA A 1 107 ? -5.366 -26.261 -19.990 1.00 55.91 107 ALA A CA 1
ATOM 799 C C . ALA A 1 107 ? -6.695 -26.804 -19.464 1.00 55.91 107 ALA A C 1
ATOM 801 O O . ALA A 1 107 ? -6.904 -28.012 -19.428 1.00 55.91 107 ALA A O 1
ATOM 802 N N . THR A 1 108 ? -7.581 -25.913 -19.028 1.00 43.66 108 THR A N 1
ATOM 803 C CA . THR A 1 108 ? -8.988 -26.272 -18.886 1.00 43.66 108 THR A CA 1
ATOM 804 C C . THR A 1 108 ? -9.656 -25.866 -20.186 1.00 43.66 108 THR A C 1
ATOM 806 O O . THR A 1 108 ? -9.863 -24.686 -20.462 1.00 43.66 108 THR A O 1
ATOM 809 N N . SER A 1 109 ? -9.904 -26.865 -21.029 1.00 47.28 109 SER A N 1
ATOM 810 C CA . SER A 1 109 ? -10.805 -26.765 -22.170 1.00 47.28 109 SER A CA 1
ATOM 811 C C . SER A 1 109 ? -12.179 -26.338 -21.657 1.00 47.28 109 SER A C 1
ATOM 813 O O . SER A 1 109 ? -12.990 -27.177 -21.278 1.00 47.28 109 SER A O 1
ATOM 815 N N . LEU A 1 110 ? -12.442 -25.036 -21.641 1.00 50.38 110 LEU A N 1
ATOM 816 C CA . LEU A 1 110 ? -13.802 -24.529 -21.661 1.00 50.38 110 LEU A CA 1
ATOM 817 C C . LEU A 1 110 ? -14.214 -24.553 -23.128 1.00 50.38 110 LEU A C 1
ATOM 819 O O . LEU A 1 110 ? -13.804 -23.713 -23.931 1.00 50.38 110 LEU A O 1
ATOM 823 N N . THR A 1 111 ? -14.948 -25.600 -23.490 1.00 48.00 111 THR A N 1
ATOM 824 C CA . THR A 1 111 ? -15.812 -25.629 -24.669 1.00 48.00 111 THR A CA 1
ATOM 825 C C . THR A 1 111 ? -16.395 -24.239 -24.891 1.00 48.00 111 THR A C 1
ATOM 827 O O . THR A 1 111 ? -16.985 -23.670 -23.976 1.00 48.00 111 THR A O 1
ATOM 830 N N . ARG A 1 112 ? -16.193 -23.680 -26.094 1.00 46.31 112 ARG A N 1
ATOM 831 C CA . ARG A 1 112 ? -16.890 -22.468 -26.535 1.00 46.31 112 ARG A CA 1
ATOM 832 C C . ARG A 1 112 ? -18.375 -22.686 -26.289 1.00 46.31 112 ARG A C 1
ATOM 834 O O . ARG A 1 112 ? -18.993 -23.468 -27.011 1.00 46.31 112 ARG A O 1
ATOM 841 N N . ASP A 1 113 ? -18.922 -21.980 -25.313 1.00 47.72 113 ASP A N 1
ATOM 842 C CA . ASP A 1 113 ? -20.357 -21.791 -25.220 1.00 47.72 113 ASP A CA 1
ATOM 843 C C . ASP A 1 113 ? -20.735 -20.878 -26.389 1.00 47.72 113 ASP A C 1
ATOM 845 O O . ASP A 1 113 ? -20.548 -19.659 -26.378 1.00 47.72 113 ASP A O 1
ATOM 849 N N . ARG A 1 114 ? -21.068 -21.514 -27.513 1.00 43.28 114 ARG A N 1
ATOM 850 C CA . ARG A 1 114 ? -21.626 -20.837 -28.672 1.00 43.28 114 ARG A CA 1
ATOM 851 C C . ARG A 1 114 ? -23.085 -20.578 -28.300 1.00 43.28 114 ARG A C 1
ATOM 853 O O . ARG A 1 114 ? -23.809 -21.561 -28.145 1.00 43.28 114 ARG A O 1
ATOM 860 N N . PRO A 1 115 ? -23.537 -19.316 -28.195 1.00 56.72 115 PRO A N 1
ATOM 861 C CA . PRO A 1 115 ? -24.947 -19.051 -27.956 1.00 56.72 115 PRO A CA 1
ATOM 862 C C . PRO A 1 115 ? -25.778 -19.744 -29.051 1.00 56.72 115 PRO A C 1
ATOM 864 O O . PRO A 1 115 ? -25.346 -19.759 -30.216 1.00 56.72 115 PRO A O 1
ATOM 867 N N . PRO A 1 116 ? -26.929 -20.353 -28.710 1.00 58.16 116 PRO A N 1
ATOM 868 C CA . PRO A 1 116 ? -27.787 -20.986 -29.701 1.00 58.16 116 PRO A CA 1
ATOM 869 C C . PRO A 1 116 ? -28.146 -19.955 -30.783 1.00 58.16 116 PRO A C 1
ATOM 871 O O . PRO A 1 116 ? -28.393 -18.790 -30.457 1.00 58.16 116 PRO A O 1
ATOM 874 N N . PRO A 1 117 ? -28.139 -20.329 -32.076 1.00 57.12 117 PRO A N 1
ATOM 875 C CA . PRO A 1 117 ? -28.565 -19.413 -33.123 1.00 57.12 117 PRO A CA 1
ATOM 876 C C . PRO A 1 117 ? -30.005 -18.982 -32.843 1.00 57.12 117 PRO A C 1
ATOM 878 O O . PRO A 1 117 ? -30.861 -19.819 -32.560 1.00 57.12 117 PRO A O 1
ATOM 881 N N . ALA A 1 118 ? -30.254 -17.675 -32.913 1.00 46.31 118 ALA A N 1
ATOM 882 C CA . ALA A 1 118 ? -31.585 -17.113 -32.778 1.00 46.31 118 ALA A CA 1
ATOM 883 C C . ALA A 1 118 ? -32.535 -17.812 -33.759 1.00 46.31 118 ALA A C 1
ATOM 885 O O . ALA A 1 118 ? -32.362 -17.730 -34.979 1.00 46.31 118 ALA A O 1
ATOM 886 N N . SER A 1 119 ? -33.534 -18.504 -33.215 1.00 47.19 119 SER A N 1
ATOM 887 C CA . SER A 1 119 ? -34.663 -19.060 -33.951 1.00 47.19 119 SER A CA 1
ATOM 888 C C . SER A 1 119 ? -35.535 -17.920 -34.476 1.00 47.19 119 SER A C 1
ATOM 890 O O . SER A 1 119 ? -36.631 -17.676 -33.984 1.00 47.19 119 SER A O 1
ATOM 892 N N . HIS A 1 120 ? -35.059 -17.194 -35.484 1.00 52.25 120 HIS A N 1
ATOM 893 C CA . HIS A 1 120 ? -35.958 -16.471 -36.367 1.00 52.25 120 HIS A CA 1
ATOM 894 C C . HIS A 1 120 ? -36.465 -17.489 -37.377 1.00 52.25 120 HIS A C 1
ATOM 896 O O . HIS A 1 120 ? -35.802 -17.793 -38.370 1.00 52.25 120 HIS A O 1
ATOM 902 N N . THR A 1 121 ? -37.639 -18.046 -37.088 1.00 45.25 121 THR A N 1
ATOM 903 C CA . THR A 1 121 ? -38.453 -18.757 -38.067 1.00 45.25 121 THR A CA 1
ATOM 904 C C . THR A 1 121 ? -38.695 -17.813 -39.239 1.00 45.25 121 THR A C 1
ATOM 906 O O . THR A 1 121 ? -39.575 -16.958 -39.225 1.00 45.25 121 THR A O 1
ATOM 909 N N . ARG A 1 122 ? -37.850 -17.944 -40.259 1.00 43.44 122 ARG A N 1
ATOM 910 C CA . ARG A 1 122 ? -38.087 -17.435 -41.600 1.00 43.44 122 ARG A CA 1
ATOM 911 C C . ARG A 1 122 ? -39.095 -18.380 -42.233 1.00 43.44 122 ARG A C 1
ATOM 913 O O . ARG A 1 122 ? -38.720 -19.379 -42.843 1.00 43.44 122 ARG A O 1
ATOM 920 N N . GLU A 1 123 ? -40.374 -18.089 -42.043 1.00 41.47 123 GLU A N 1
ATOM 921 C CA . GLU A 1 123 ? -41.429 -18.810 -42.738 1.00 41.47 123 GLU A CA 1
ATOM 922 C C . GLU A 1 123 ? -41.393 -18.460 -44.232 1.00 41.47 123 GLU A C 1
ATOM 924 O O . GLU A 1 123 ? -41.675 -17.343 -44.659 1.00 41.47 123 GLU A O 1
ATOM 929 N N . GLY A 1 124 ? -40.925 -19.440 -45.008 1.00 40.78 124 GLY A N 1
ATOM 930 C CA . GLY A 1 124 ? -41.563 -19.890 -46.241 1.00 40.78 124 GLY A CA 1
ATOM 931 C C . GLY A 1 124 ? -41.765 -18.866 -47.352 1.00 40.78 124 GLY A C 1
ATOM 932 O O . GLY A 1 124 ? -42.807 -18.232 -47.473 1.00 40.78 124 GLY A O 1
ATOM 933 N N . THR A 1 125 ? -40.828 -18.834 -48.297 1.00 46.53 125 THR A N 1
ATOM 934 C CA . THR A 1 125 ? -41.143 -18.395 -49.660 1.00 46.53 125 THR A CA 1
ATOM 935 C C . THR A 1 125 ? -41.881 -19.518 -50.413 1.00 46.53 125 THR A C 1
ATOM 937 O O . THR A 1 125 ? -41.450 -20.664 -50.368 1.00 46.53 125 THR A O 1
ATOM 940 N N . ARG A 1 126 ? -42.879 -19.119 -51.221 1.00 44.44 126 ARG A N 1
ATOM 941 C CA . ARG A 1 126 ? -43.351 -19.696 -52.506 1.00 44.44 126 ARG A CA 1
ATOM 942 C C . ARG A 1 126 ? -44.570 -20.647 -52.572 1.00 44.44 126 ARG A C 1
ATOM 944 O O . ARG A 1 126 ? -44.528 -21.810 -52.204 1.00 44.44 126 ARG A O 1
ATOM 951 N N . ARG A 1 127 ? -45.507 -20.138 -53.395 1.00 44.19 127 ARG A N 1
ATOM 952 C CA . ARG A 1 127 ? -46.278 -20.760 -54.498 1.00 44.19 127 ARG A CA 1
ATOM 953 C C . ARG A 1 127 ? -47.545 -21.551 -54.160 1.00 44.19 127 ARG A C 1
ATOM 955 O O . ARG A 1 127 ? -47.492 -22.726 -53.829 1.00 44.19 127 ARG A O 1
ATOM 962 N N . ARG A 1 128 ? -48.687 -20.978 -54.563 1.00 44.06 128 ARG A N 1
ATOM 963 C CA . ARG A 1 128 ? -49.692 -21.716 -55.342 1.00 44.06 128 ARG A CA 1
ATOM 964 C C . ARG A 1 128 ? -50.118 -20.901 -56.558 1.00 44.06 128 ARG A C 1
ATOM 966 O O . ARG A 1 128 ? -50.737 -19.852 -56.441 1.00 44.06 128 ARG A O 1
ATOM 973 N N . SER A 1 129 ? -49.744 -21.415 -57.722 1.00 46.62 129 SER A N 1
ATOM 974 C CA . SER A 1 129 ? -50.388 -21.131 -58.996 1.00 46.62 129 SER A CA 1
ATOM 975 C C . SER A 1 129 ? -51.872 -21.506 -58.892 1.00 46.62 129 SER A C 1
ATOM 977 O O . SER A 1 129 ? -52.190 -22.576 -58.370 1.00 46.62 129 SER A O 1
ATOM 979 N N . ARG A 1 130 ? -52.770 -20.663 -59.403 1.00 47.09 130 ARG A N 1
ATOM 980 C CA . ARG A 1 130 ? -54.160 -21.028 -59.708 1.00 47.09 130 ARG A CA 1
ATOM 981 C C . ARG A 1 130 ? -54.345 -20.983 -61.227 1.00 47.09 130 ARG A C 1
ATOM 983 O O . ARG A 1 130 ? -53.957 -19.978 -61.816 1.00 47.09 130 ARG A O 1
ATOM 990 N N . PRO A 1 131 ? -54.912 -22.024 -61.854 1.00 51.28 131 PRO A N 1
ATOM 991 C CA . PRO A 1 131 ? -55.399 -21.946 -63.219 1.00 51.28 131 PRO A CA 1
ATOM 992 C C . PRO A 1 131 ? -56.887 -21.566 -63.226 1.00 51.28 131 PRO A C 1
ATOM 994 O O . PRO A 1 131 ? -57.668 -22.130 -62.456 1.00 51.28 131 PRO A O 1
ATOM 997 N N . ARG A 1 132 ? -57.268 -20.642 -64.106 1.00 46.88 132 ARG A N 1
ATOM 998 C CA . ARG A 1 132 ? -58.372 -20.763 -65.070 1.00 46.88 132 ARG A CA 1
ATOM 999 C C . ARG A 1 132 ? -58.426 -19.513 -65.933 1.00 46.88 132 ARG A C 1
ATOM 1001 O O . ARG A 1 132 ? -58.302 -18.416 -65.351 1.00 46.88 132 ARG A O 1
#

Radius of gyration: 27.36 Å; chains: 1; bounding box: 79×37×79 Å

Sequence (132 aa):
MSISIESAATARDGVTLVTAIVRNESDADRRVRIENELDGVVRPPRLDGVAADGWDVDGFEGVVAKRGTLALGYACGGAPSAEPCRVAWTENPGRVRARRRSRTRCATSLTRDRPPPASHTREGTRRRSRPR

InterPro domains:
  IPR057179 Protein of unknown function DUF7857 [PF25256] (13-102)